Protein AF-A0A7K3TBU6-F1 (afdb_monomer)

Secondary structure (DSSP, 8-state):
--------------TTHHHHHHHHHHHHHHHHHHHHHHHHHHHHH-PPPHHHHHHHHHHHHHHHHHHHHHHHHHIIIIIHHHHT--TTTBS-THHHHHHHHHHTSPPPP---S--SSGGGHHHHHHHHHHHHHHHHHHHHHHHHHHHHHHHHB-

Mean predicted aligned error: 12.43 Å

Radius of gyration: 32.11 Å; Cα contacts (8 Å, |Δi|>4): 106; chains: 1; bounding box: 44×38×99 Å

Organism: NCBI:txid1798158

Foldseek 3Di:
DDDDDDDDDDDDDPPDPVVVVVVVVVVVVVVVVVVVVVVCCCVVVPDDDLVVLVVLQVVLVVLLVVLVCLLVCCVVPLLVVLLPDDPVFFQDRVLNVQLVVLNPDDQDDDQHCPDPDSVCSVVSSVVSVVNSVVSNVSSVSNVVSSVSSVVGGD

Sequence (154 aa):
MATEDKKELAVAGDGAKKKRTTIIIAAVVAVVLIVAAVVIGVTMFGGPDVATLKAECATVSDDLRVAQNEYNGLVNGDAATASAYTKDDVNDAKTLDALNKELSVETPALASCNVDADSEYQSAIDGIKRNTTWYQEHTKTLQAAVDAVTASLK

Nearest PDB structures (foldseek):
  4zwt-assembly2_K  TM=3.295E-01  e=3.972E+00  Tequatrovirus T4
  6x43-assembly1_I  TM=3.950E-01  e=6.505E+00  Escherichia coli
  4zwt-assembly2_I  TM=3.227E-01  e=5.225E+00  Tequatrovirus T4
  4zwr-assembly1_C  TM=3.081E-01  e=6.505E+00  Tequatrovirus T4

Solvent-accessible surface area (backbone atoms only — not comparable to full-atom values): 8807 Å² total; per-residue (Å²): 134,88,83,85,89,89,83,82,90,84,77,90,62,77,80,61,66,49,52,52,53,52,51,50,51,53,51,50,54,52,51,53,52,51,52,51,52,49,52,52,45,49,68,75,70,50,73,82,51,68,67,57,48,53,53,51,35,53,51,43,51,52,51,28,51,50,28,48,49,53,32,49,49,39,51,74,38,62,41,45,58,54,68,70,59,52,62,87,49,28,75,50,54,65,31,56,55,50,33,52,53,55,73,64,57,82,77,75,79,88,55,56,73,89,61,95,48,81,86,44,45,65,62,24,41,53,42,25,48,52,47,27,51,50,33,52,52,50,37,53,55,40,49,53,27,34,50,46,35,62,74,25,50,112

Structure (mmCIF, N/CA/C/O backbone):
data_AF-A0A7K3TBU6-F1
#
_entry.id   AF-A0A7K3TBU6-F1
#
loop_
_atom_site.group_PDB
_atom_site.id
_atom_site.type_symbol
_atom_site.label_atom_id
_atom_site.label_alt_id
_atom_site.label_comp_id
_atom_site.label_asym_id
_atom_site.label_entity_id
_atom_site.label_seq_id
_atom_site.pdbx_PDB_ins_code
_atom_site.Cartn_x
_atom_site.Cartn_y
_atom_site.Cartn_z
_atom_site.occupancy
_atom_site.B_iso_or_equiv
_atom_site.auth_seq_id
_atom_site.auth_comp_id
_atom_site.auth_asym_id
_atom_site.auth_atom_id
_atom_site.pdbx_PDB_model_num
ATOM 1 N N . MET A 1 1 ? -26.626 18.488 -52.460 1.00 32.75 1 MET A N 1
ATOM 2 C CA . MET A 1 1 ? -26.642 18.175 -53.906 1.00 32.75 1 MET A CA 1
ATOM 3 C C . MET A 1 1 ? -25.235 18.382 -54.438 1.00 32.75 1 MET A C 1
ATOM 5 O O . MET A 1 1 ? -24.524 19.214 -53.894 1.00 32.75 1 MET A O 1
ATOM 9 N N . ALA A 1 2 ? -24.847 17.515 -55.366 1.00 43.16 2 ALA A N 1
ATOM 10 C CA . ALA A 1 2 ? -23.491 17.165 -55.773 1.00 43.16 2 ALA A CA 1
ATOM 11 C C . ALA A 1 2 ? -22.693 18.243 -56.540 1.00 43.16 2 ALA A C 1
ATOM 13 O O . ALA A 1 2 ? -23.211 19.322 -56.808 1.00 43.16 2 ALA A O 1
ATOM 14 N N . THR A 1 3 ? -21.486 17.794 -56.929 1.00 34.88 3 THR A N 1
ATOM 15 C CA . THR A 1 3 ? -20.538 18.193 -57.997 1.00 34.88 3 THR A CA 1
ATOM 16 C C . THR A 1 3 ? -19.358 19.059 -57.545 1.00 34.88 3 THR A C 1
ATOM 18 O O . THR A 1 3 ? -19.566 20.176 -57.087 1.00 34.88 3 THR A O 1
ATOM 21 N N . GLU A 1 4 ? -18.137 18.522 -57.416 1.00 48.81 4 GLU A N 1
ATOM 22 C CA . GLU A 1 4 ? -17.154 18.056 -58.434 1.00 48.81 4 GLU A CA 1
ATOM 23 C C . GLU A 1 4 ? -16.435 19.180 -59.212 1.00 48.81 4 GLU A C 1
ATOM 25 O O . GLU A 1 4 ? -17.052 20.087 -59.762 1.00 48.81 4 GLU A O 1
ATOM 30 N N . ASP A 1 5 ? -15.102 19.041 -59.223 1.00 51.44 5 ASP A N 1
ATOM 31 C CA . ASP A 1 5 ? -14.093 19.544 -60.164 1.00 51.44 5 ASP A CA 1
ATOM 32 C C . ASP A 1 5 ? -13.863 21.048 -60.377 1.00 51.44 5 ASP A C 1
ATOM 34 O O . ASP A 1 5 ? -14.546 21.703 -61.161 1.00 51.44 5 ASP A O 1
ATOM 38 N N . LYS A 1 6 ? -12.715 21.541 -59.868 1.00 39.66 6 LYS A N 1
ATOM 39 C CA . LYS A 1 6 ? -11.726 22.236 -60.722 1.00 39.66 6 LYS A CA 1
ATOM 40 C C . LYS A 1 6 ? -10.377 22.495 -60.037 1.00 39.66 6 LYS A C 1
ATOM 42 O O . LYS A 1 6 ? -10.261 23.365 -59.179 1.00 39.66 6 LYS A O 1
ATOM 47 N N . LYS A 1 7 ? -9.329 21.884 -60.596 1.00 36.03 7 LYS A N 1
ATOM 48 C CA . LYS A 1 7 ? -8.297 22.557 -61.416 1.00 36.03 7 LYS A CA 1
ATOM 49 C C . LYS A 1 7 ? -6.883 22.089 -61.068 1.00 36.03 7 LYS A C 1
ATOM 51 O O . LYS A 1 7 ? -6.278 22.504 -60.085 1.00 36.03 7 LYS A O 1
ATOM 56 N N . GLU A 1 8 ? -6.376 21.262 -61.974 1.00 37.09 8 GLU A N 1
ATOM 57 C CA . GLU A 1 8 ? -4.985 20.856 -62.120 1.00 37.09 8 GLU A CA 1
ATOM 58 C C . GLU A 1 8 ? -3.979 22.004 -61.973 1.00 37.09 8 GLU A C 1
ATOM 60 O O . GLU A 1 8 ? -4.152 23.117 -62.488 1.00 37.09 8 GLU A O 1
ATOM 65 N N . LEU A 1 9 ? -2.869 21.656 -61.322 1.00 36.09 9 LEU A N 1
ATOM 66 C CA . LEU A 1 9 ? -1.615 22.386 -61.332 1.00 36.09 9 LEU A CA 1
ATOM 67 C C . LEU A 1 9 ? -1.029 22.388 -62.750 1.00 36.09 9 LEU A C 1
ATOM 69 O O . LEU A 1 9 ? -0.471 21.394 -63.207 1.00 36.09 9 LEU A O 1
ATOM 73 N N . ALA A 1 10 ? -1.063 23.539 -63.416 1.00 38.00 10 ALA A N 1
ATOM 74 C CA . ALA A 1 10 ? -0.214 23.780 -64.572 1.00 38.00 10 ALA A CA 1
ATOM 75 C C . ALA A 1 10 ? 1.140 24.333 -64.107 1.00 38.00 10 ALA A C 1
ATOM 77 O O . ALA A 1 10 ? 1.229 25.481 -63.676 1.00 38.00 10 ALA A O 1
ATOM 78 N N . VAL A 1 11 ? 2.214 23.554 -64.260 1.00 34.53 11 VAL A N 1
ATOM 79 C CA . VAL A 1 11 ? 3.573 24.105 -64.368 1.00 34.53 11 VAL A CA 1
ATOM 80 C C . VAL A 1 11 ? 4.297 23.414 -65.520 1.00 34.53 11 VAL A C 1
ATOM 82 O O . VAL A 1 11 ? 4.901 22.355 -65.366 1.00 34.53 11 VAL A O 1
ATOM 85 N N . ALA A 1 12 ? 4.269 24.062 -66.687 1.00 36.41 12 ALA A N 1
ATOM 86 C CA . ALA A 1 12 ? 5.203 23.794 -67.770 1.00 36.41 12 ALA A CA 1
ATOM 87 C C . ALA A 1 12 ? 6.622 24.218 -67.344 1.00 36.41 12 ALA A C 1
ATOM 89 O O . ALA A 1 12 ? 6.833 25.248 -66.682 1.00 36.41 12 ALA A O 1
ATOM 90 N N . GLY A 1 13 ? 7.609 23.396 -67.690 1.00 35.84 13 GLY A N 1
ATOM 91 C CA . GLY A 1 13 ? 9.015 23.699 -67.485 1.00 35.84 13 GLY A CA 1
ATOM 92 C C . GLY A 1 13 ? 9.725 23.991 -68.789 1.00 35.84 13 GLY A C 1
ATOM 93 O O . GLY A 1 13 ? 9.526 23.281 -69.770 1.00 35.84 13 GLY A O 1
ATOM 94 N N . ASP A 1 14 ? 10.608 24.987 -68.743 1.00 41.94 14 ASP A N 1
ATOM 95 C CA . ASP A 1 14 ? 11.703 25.132 -69.690 1.00 41.94 14 ASP A CA 1
ATOM 96 C C . ASP A 1 14 ? 12.638 23.911 -69.528 1.00 41.94 14 ASP A C 1
ATOM 98 O O . ASP A 1 14 ? 13.489 23.814 -68.634 1.00 41.94 14 ASP A O 1
ATOM 102 N N . GLY A 1 15 ? 12.297 22.890 -70.316 1.00 48.50 15 GLY A N 1
ATOM 103 C CA . GLY A 1 15 ? 13.066 21.723 -70.743 1.00 48.50 15 GLY A CA 1
ATOM 104 C C . GLY A 1 15 ? 13.649 20.791 -69.685 1.00 48.50 15 GLY A C 1
ATOM 105 O O . GLY A 1 15 ? 13.152 19.685 -69.479 1.00 48.50 15 GLY A O 1
ATOM 106 N N . ALA A 1 16 ? 14.774 21.178 -69.082 1.00 47.81 16 ALA A N 1
ATOM 107 C CA . ALA A 1 16 ? 15.702 20.210 -68.483 1.00 47.81 16 ALA A CA 1
ATOM 108 C C . ALA A 1 16 ? 16.189 20.568 -67.069 1.00 47.81 16 ALA A C 1
ATOM 110 O O . ALA A 1 16 ? 16.315 19.677 -66.228 1.00 47.81 16 ALA A O 1
ATOM 111 N N . LYS A 1 17 ? 16.413 21.853 -66.750 1.00 44.44 17 LYS A N 1
ATOM 112 C CA . LYS A 1 17 ? 16.847 22.255 -65.395 1.00 44.44 17 LYS A CA 1
ATOM 113 C C . LYS A 1 17 ? 15.687 22.269 -64.399 1.00 44.44 17 LYS A C 1
ATOM 115 O O . LYS A 1 17 ? 15.828 21.748 -63.299 1.00 44.44 17 LYS A O 1
ATOM 120 N N . LYS A 1 18 ? 14.515 22.767 -64.815 1.00 48.00 18 LYS A N 1
ATOM 121 C CA . LYS A 1 18 ? 13.313 22.857 -63.967 1.00 48.00 18 LYS A CA 1
ATOM 122 C C . LYS A 1 18 ? 12.777 21.474 -63.573 1.00 48.00 18 LYS A C 1
ATOM 124 O O . LYS A 1 18 ? 12.442 21.270 -62.415 1.00 48.00 18 LYS A O 1
ATOM 129 N N . LYS A 1 19 ? 12.791 20.500 -64.499 1.00 50.41 19 LYS A N 1
ATOM 130 C CA . LYS A 1 19 ? 12.401 19.100 -64.225 1.00 50.41 19 LYS A CA 1
ATOM 131 C C . LYS A 1 19 ? 13.290 18.444 -63.170 1.00 50.41 19 LYS A C 1
ATOM 133 O O . LYS A 1 19 ? 12.763 17.793 -62.276 1.00 50.41 19 LYS A O 1
ATOM 138 N N . ARG A 1 20 ? 14.615 18.647 -63.227 1.00 56.00 20 ARG A N 1
ATOM 139 C CA . ARG A 1 20 ? 15.526 18.154 -62.180 1.00 56.00 20 ARG A CA 1
ATOM 140 C C . ARG A 1 20 ? 15.205 18.780 -60.827 1.00 56.00 20 ARG A C 1
ATOM 142 O O . ARG A 1 20 ? 15.093 18.047 -59.856 1.00 56.00 20 ARG A O 1
ATOM 149 N N . THR A 1 21 ? 14.990 20.093 -60.762 1.00 56.06 21 THR A N 1
ATOM 150 C CA . THR A 1 21 ? 14.655 20.772 -59.500 1.00 56.06 21 THR A CA 1
ATOM 151 C C . THR A 1 21 ? 13.318 20.299 -58.921 1.00 56.06 21 THR A C 1
ATOM 153 O O . THR A 1 21 ? 13.243 20.032 -57.728 1.00 56.06 21 THR A O 1
ATOM 156 N N . THR A 1 22 ? 12.278 20.114 -59.742 1.00 57.72 22 THR A N 1
ATOM 157 C CA . THR A 1 22 ? 10.973 19.610 -59.275 1.00 57.72 22 THR A CA 1
ATOM 158 C C . THR A 1 22 ? 11.041 18.151 -58.814 1.00 57.72 22 THR A C 1
ATOM 160 O O . THR A 1 22 ? 10.447 17.818 -57.793 1.00 57.72 22 THR A O 1
ATOM 163 N N . ILE A 1 23 ? 11.802 17.294 -59.505 1.00 65.44 23 ILE A N 1
ATOM 164 C CA . ILE A 1 23 ? 12.033 15.902 -59.078 1.00 65.44 23 ILE A CA 1
ATOM 165 C C . ILE A 1 23 ? 12.805 15.863 -57.754 1.00 65.44 23 ILE A C 1
ATOM 167 O O . ILE A 1 23 ? 12.458 15.082 -56.874 1.00 65.44 23 ILE A O 1
ATOM 171 N N . ILE A 1 24 ? 13.807 16.731 -57.581 1.00 67.19 24 ILE A N 1
ATOM 172 C CA . ILE A 1 24 ? 14.569 16.830 -56.330 1.00 67.19 24 ILE A CA 1
ATOM 173 C C . ILE A 1 24 ? 13.657 17.273 -55.180 1.00 67.19 24 ILE A C 1
ATOM 175 O O . ILE A 1 24 ? 13.683 16.655 -54.123 1.00 67.19 24 ILE A O 1
ATOM 179 N N . ILE A 1 25 ? 12.808 18.286 -55.383 1.00 68.75 25 ILE A N 1
ATOM 180 C CA . ILE A 1 25 ? 11.875 18.752 -54.344 1.00 68.75 25 ILE A CA 1
ATOM 181 C C . ILE A 1 25 ? 10.868 17.652 -53.981 1.00 68.75 25 ILE A C 1
ATOM 183 O O . ILE A 1 25 ? 10.662 17.388 -52.800 1.00 68.75 25 ILE A O 1
ATOM 187 N N . ALA A 1 26 ? 10.286 16.966 -54.968 1.00 70.25 26 ALA A N 1
ATOM 188 C CA . ALA A 1 26 ? 9.357 15.864 -54.718 1.00 70.25 26 ALA A CA 1
ATOM 189 C C . ALA A 1 26 ? 10.027 14.698 -53.970 1.00 70.25 26 ALA A C 1
ATOM 191 O O . ALA A 1 26 ? 9.437 14.140 -53.047 1.00 70.25 26 ALA A O 1
ATOM 192 N N . ALA A 1 27 ? 11.277 14.372 -54.314 1.00 74.19 27 ALA A N 1
ATOM 193 C CA . ALA A 1 27 ? 12.055 13.354 -53.616 1.00 74.19 27 ALA A CA 1
ATOM 194 C C . ALA A 1 27 ? 12.342 13.753 -52.159 1.00 74.19 27 ALA A C 1
ATOM 196 O O . ALA A 1 27 ? 12.183 12.931 -51.262 1.00 74.19 27 ALA A O 1
ATOM 197 N N . VAL A 1 28 ? 12.698 15.015 -51.902 1.00 76.50 28 VAL A N 1
ATOM 198 C CA . VAL A 1 28 ? 12.934 15.517 -50.538 1.00 76.50 28 VAL A CA 1
ATOM 199 C C . VAL A 1 28 ? 11.654 15.463 -49.703 1.00 76.50 28 VAL A C 1
ATOM 201 O O . VAL A 1 28 ? 11.688 14.981 -48.574 1.00 76.50 28 VAL A O 1
ATOM 204 N N . VAL A 1 29 ? 10.512 15.882 -50.256 1.00 76.44 29 VAL A N 1
ATOM 205 C CA . VAL A 1 29 ? 9.219 15.815 -49.553 1.00 76.44 29 VAL A CA 1
ATOM 206 C C . VAL A 1 29 ? 8.829 14.365 -49.247 1.00 76.44 29 VAL A C 1
ATOM 208 O O . VAL A 1 29 ? 8.405 14.075 -48.130 1.00 76.44 29 VAL A O 1
ATOM 211 N N . ALA A 1 30 ? 9.031 13.437 -50.187 1.00 78.00 30 ALA A N 1
ATOM 212 C CA . ALA A 1 30 ? 8.774 12.017 -49.954 1.00 78.00 30 ALA A CA 1
ATOM 213 C C . ALA A 1 30 ? 9.650 11.445 -48.826 1.00 78.00 30 ALA A C 1
ATOM 215 O O . ALA A 1 30 ? 9.149 10.722 -47.967 1.00 78.00 30 ALA A O 1
ATOM 216 N N . VAL A 1 31 ? 10.934 11.815 -48.773 1.00 81.25 31 VAL A N 1
ATOM 217 C CA . VAL A 1 31 ? 11.842 11.400 -47.692 1.00 81.25 31 VAL A CA 1
ATOM 218 C C . VAL A 1 31 ? 11.380 11.946 -46.340 1.00 81.25 31 VAL A C 1
ATOM 220 O O . VAL A 1 31 ? 11.355 11.198 -45.368 1.00 81.25 31 VAL A O 1
ATOM 223 N N . VAL A 1 32 ? 10.954 13.210 -46.269 1.00 81.31 32 VAL A N 1
ATOM 224 C CA . VAL A 1 32 ? 10.447 13.808 -45.020 1.00 81.31 32 VAL A CA 1
ATOM 225 C C . VAL A 1 32 ? 9.201 13.077 -44.513 1.00 81.31 32 VAL A C 1
ATOM 227 O O . VAL A 1 32 ? 9.108 12.796 -43.320 1.00 81.31 32 VAL A O 1
ATOM 230 N N . LEU A 1 33 ? 8.271 12.712 -45.400 1.00 78.56 33 LEU A N 1
ATOM 231 C CA . LEU A 1 33 ? 7.072 11.958 -45.018 1.00 78.56 33 LEU A CA 1
ATOM 232 C C . LEU A 1 33 ? 7.404 10.543 -44.528 1.00 78.56 33 LEU A C 1
ATOM 234 O O . LEU A 1 33 ? 6.810 10.084 -43.555 1.00 78.56 33 LEU A O 1
ATOM 238 N N . ILE A 1 34 ? 8.378 9.872 -45.151 1.00 82.00 34 ILE A N 1
ATOM 239 C CA . ILE A 1 34 ? 8.850 8.557 -44.697 1.00 82.00 34 ILE A CA 1
ATOM 240 C C . ILE A 1 34 ? 9.502 8.673 -43.317 1.00 82.00 34 ILE A C 1
ATOM 242 O O . ILE A 1 34 ? 9.179 7.891 -42.429 1.00 82.00 34 ILE A O 1
ATOM 246 N N . VAL A 1 35 ? 10.367 9.668 -43.100 1.00 79.56 35 VAL A N 1
ATOM 247 C CA . VAL A 1 35 ? 11.000 9.896 -41.792 1.00 79.56 35 VAL A CA 1
ATOM 248 C C . VAL A 1 35 ? 9.946 10.194 -40.726 1.00 79.56 35 VAL A C 1
ATOM 250 O O . VAL A 1 35 ? 10.005 9.614 -39.647 1.00 79.56 35 VAL A O 1
ATOM 253 N N . ALA A 1 36 ? 8.942 11.021 -41.028 1.00 69.06 36 ALA A N 1
ATOM 254 C CA . ALA A 1 36 ? 7.850 11.301 -40.099 1.00 69.06 36 ALA A CA 1
ATOM 255 C C . ALA A 1 36 ? 7.043 10.036 -39.756 1.00 69.06 36 ALA A C 1
ATOM 257 O O . ALA A 1 36 ? 6.780 9.783 -38.584 1.00 69.06 36 ALA A O 1
ATOM 258 N N . ALA A 1 37 ? 6.706 9.206 -40.747 1.00 69.38 37 ALA A N 1
ATOM 259 C CA . ALA A 1 37 ? 5.992 7.950 -40.522 1.00 69.38 37 ALA A CA 1
ATOM 260 C C . ALA A 1 37 ? 6.819 6.939 -39.705 1.00 69.38 37 ALA A C 1
ATOM 262 O O . ALA A 1 37 ? 6.274 6.272 -38.829 1.00 69.38 37 ALA A O 1
ATOM 263 N N . VAL A 1 38 ? 8.132 6.857 -39.945 1.00 72.25 38 VAL A N 1
ATOM 264 C CA . VAL A 1 38 ? 9.047 6.000 -39.175 1.00 72.25 38 VAL A CA 1
ATOM 265 C C . VAL A 1 38 ? 9.175 6.493 -37.737 1.00 72.25 38 VAL A C 1
ATOM 267 O O . VAL A 1 38 ? 9.077 5.687 -36.822 1.00 72.25 38 VAL A O 1
ATOM 270 N N . VAL A 1 39 ? 9.336 7.800 -37.513 1.00 67.69 39 VAL A N 1
ATOM 271 C CA . VAL A 1 39 ? 9.414 8.370 -36.159 1.00 67.69 39 VAL A CA 1
ATOM 272 C C . VAL A 1 39 ? 8.114 8.121 -35.400 1.00 67.69 39 VAL A C 1
ATOM 274 O O . VAL A 1 39 ? 8.163 7.596 -34.293 1.00 67.69 39 VAL A O 1
ATOM 277 N N . ILE A 1 40 ? 6.956 8.398 -36.008 1.00 67.81 40 ILE A N 1
ATOM 278 C CA . ILE A 1 40 ? 5.652 8.136 -35.384 1.00 67.81 40 ILE A CA 1
ATOM 279 C C . ILE A 1 40 ? 5.506 6.641 -35.074 1.00 67.81 40 ILE A C 1
ATOM 281 O O . ILE A 1 40 ? 5.128 6.286 -33.960 1.00 67.81 40 ILE A O 1
ATOM 285 N N . GLY A 1 41 ? 5.879 5.764 -36.010 1.00 62.22 41 GLY A N 1
ATOM 286 C CA . GLY A 1 41 ? 5.838 4.317 -35.816 1.00 62.22 41 GLY A CA 1
ATOM 287 C C . GLY A 1 41 ? 6.738 3.837 -34.674 1.00 62.22 41 GLY A C 1
ATOM 288 O O . GLY A 1 41 ? 6.288 3.084 -33.819 1.00 62.22 41 GLY A O 1
ATOM 289 N N . VAL A 1 42 ? 7.981 4.313 -34.594 1.00 62.50 42 VAL A N 1
ATOM 290 C CA . VAL A 1 42 ? 8.904 3.955 -33.504 1.00 62.50 42 VAL A CA 1
ATOM 291 C C . VAL A 1 42 ? 8.404 4.491 -32.161 1.00 62.50 42 VAL A C 1
ATOM 293 O O . VAL A 1 42 ? 8.486 3.781 -31.168 1.00 62.50 42 VAL A O 1
ATOM 296 N N . THR A 1 43 ? 7.825 5.694 -32.119 1.00 62.88 43 THR A N 1
ATOM 297 C CA . THR A 1 43 ? 7.280 6.262 -30.871 1.00 62.88 43 THR A CA 1
ATOM 298 C C . THR A 1 43 ? 5.968 5.626 -30.417 1.00 62.88 43 THR A C 1
ATOM 300 O O . THR A 1 43 ? 5.681 5.618 -29.227 1.00 62.88 43 THR A O 1
ATOM 303 N N . MET A 1 44 ? 5.156 5.114 -31.345 1.00 61.09 44 MET A N 1
ATOM 304 C CA . MET A 1 44 ? 3.849 4.532 -31.031 1.00 61.09 44 MET A CA 1
ATOM 305 C C . MET A 1 44 ? 3.926 3.017 -30.793 1.00 61.09 44 MET A C 1
ATOM 307 O O . MET A 1 44 ? 3.128 2.489 -30.025 1.00 61.09 44 MET A O 1
ATOM 311 N N . PHE A 1 45 ? 4.871 2.319 -31.433 1.00 59.34 45 PHE A N 1
ATOM 312 C CA . PHE A 1 45 ? 5.013 0.859 -31.347 1.00 59.34 45 PHE A CA 1
ATOM 313 C C . PHE A 1 45 ? 6.295 0.392 -30.638 1.00 59.34 45 PHE A C 1
ATOM 315 O O . PHE A 1 45 ? 6.416 -0.795 -30.338 1.00 59.34 45 PHE A O 1
ATOM 322 N N . GLY A 1 46 ? 7.255 1.282 -30.368 1.00 66.19 46 GLY A N 1
ATOM 323 C CA . GLY A 1 46 ? 8.425 0.983 -29.546 1.00 66.19 46 GLY A CA 1
ATOM 324 C C . GLY A 1 46 ? 8.076 1.114 -28.067 1.00 66.19 46 GLY A C 1
ATOM 325 O O . GLY A 1 46 ? 7.732 2.200 -27.609 1.00 66.19 46 GLY A O 1
ATOM 326 N N . GLY A 1 47 ? 8.138 0.008 -27.322 1.00 68.69 47 GLY A N 1
ATOM 327 C CA . GLY A 1 47 ? 8.007 0.038 -25.865 1.00 68.69 47 GLY A CA 1
ATOM 328 C C . GLY A 1 47 ? 9.138 0.836 -25.196 1.00 68.69 47 GLY A C 1
ATOM 329 O O . GLY A 1 47 ? 10.137 1.152 -25.852 1.00 68.69 47 GLY A O 1
ATOM 330 N N . PRO A 1 48 ? 9.002 1.164 -23.899 1.00 76.06 48 PRO A N 1
ATOM 331 C CA . PRO A 1 48 ? 10.070 1.816 -23.148 1.00 76.06 48 PRO A CA 1
ATOM 332 C C . PRO A 1 48 ? 11.347 0.970 -23.192 1.00 76.06 48 PRO A C 1
ATOM 334 O O . PRO A 1 48 ? 11.300 -0.261 -23.140 1.00 76.06 48 PRO A O 1
ATOM 337 N N . ASP A 1 49 ? 12.499 1.628 -23.292 1.00 85.69 49 ASP A N 1
ATOM 338 C CA . ASP A 1 49 ? 13.775 0.933 -23.204 1.00 85.69 49 ASP A CA 1
ATOM 339 C C . ASP A 1 49 ? 14.026 0.427 -21.771 1.00 85.69 49 ASP A C 1
ATOM 341 O O . ASP A 1 49 ? 13.439 0.890 -20.790 1.00 85.69 49 ASP A O 1
ATOM 345 N N . VAL A 1 50 ? 14.942 -0.528 -21.641 1.00 87.19 50 VAL A N 1
ATOM 346 C CA . VAL A 1 50 ? 15.224 -1.214 -20.374 1.00 87.19 50 VAL A CA 1
ATOM 347 C C . VAL A 1 50 ? 15.753 -0.265 -19.296 1.00 87.19 50 VAL A C 1
ATOM 349 O O . VAL A 1 50 ? 15.505 -0.491 -18.113 1.00 87.19 50 VAL A O 1
ATOM 352 N N . ALA A 1 51 ? 16.468 0.804 -19.658 1.00 90.81 51 ALA A N 1
ATOM 353 C CA . ALA A 1 51 ? 16.930 1.779 -18.674 1.00 90.81 51 ALA A CA 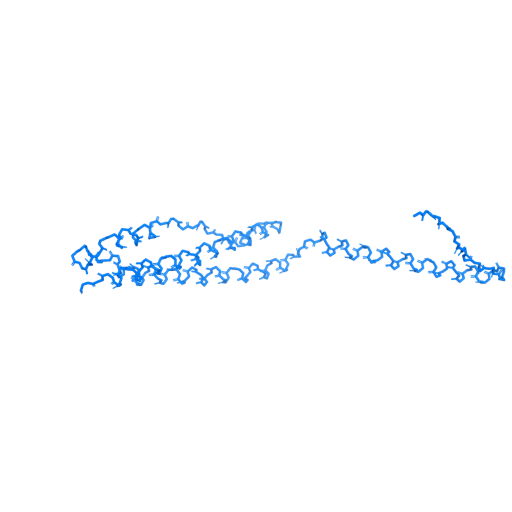1
ATOM 354 C C . ALA A 1 51 ? 15.757 2.601 -18.129 1.00 90.81 51 ALA A C 1
ATOM 356 O O . ALA A 1 51 ? 15.684 2.816 -16.918 1.00 90.81 51 ALA A O 1
ATOM 357 N N . THR A 1 52 ? 14.807 2.975 -18.990 1.00 91.06 52 THR A N 1
ATOM 358 C CA . THR A 1 52 ? 13.548 3.603 -18.568 1.00 91.06 52 THR A CA 1
ATOM 359 C C . THR A 1 52 ? 12.754 2.683 -17.637 1.00 91.06 52 THR A C 1
ATOM 361 O O . THR A 1 52 ? 12.344 3.112 -16.560 1.00 91.06 52 THR A O 1
ATOM 364 N N . LEU A 1 53 ? 12.613 1.400 -17.985 1.00 93.25 53 LEU A N 1
ATOM 365 C CA . LEU A 1 53 ? 11.919 0.416 -17.146 1.00 93.25 53 LEU A CA 1
ATOM 366 C C . LEU A 1 53 ? 12.611 0.201 -15.793 1.00 93.25 53 LEU A C 1
ATOM 368 O O . LEU A 1 53 ? 11.944 0.095 -14.768 1.00 93.25 53 LEU A O 1
ATOM 372 N N . LYS A 1 54 ? 13.947 0.186 -15.751 1.00 92.94 54 LYS A N 1
ATOM 373 C CA . LYS A 1 54 ? 14.712 0.107 -14.495 1.00 92.94 54 LYS A CA 1
ATOM 374 C C . LYS A 1 54 ? 14.511 1.341 -13.617 1.00 92.94 54 LYS A C 1
ATOM 376 O O . LYS A 1 54 ? 14.388 1.202 -12.402 1.00 92.94 54 LYS A O 1
ATOM 381 N N . ALA A 1 55 ? 14.468 2.529 -14.216 1.00 95.06 55 ALA A N 1
ATOM 382 C CA . ALA A 1 55 ? 14.202 3.763 -13.486 1.00 95.06 55 ALA A CA 1
ATOM 383 C C . ALA A 1 55 ? 12.774 3.780 -12.919 1.00 95.06 55 ALA A C 1
ATOM 385 O O . ALA A 1 55 ? 12.594 4.028 -11.730 1.00 95.06 55 ALA A O 1
ATOM 386 N N . GLU A 1 56 ? 11.773 3.439 -13.737 1.00 95.75 56 GLU A N 1
ATOM 387 C CA . GLU A 1 56 ? 10.378 3.344 -13.294 1.00 95.75 56 GLU A CA 1
ATOM 388 C C . GLU A 1 56 ? 10.212 2.290 -12.202 1.00 95.75 56 GLU A C 1
ATOM 390 O O . GLU A 1 56 ? 9.583 2.553 -11.181 1.00 95.75 56 GLU A O 1
ATOM 395 N N . CYS A 1 57 ? 10.834 1.127 -12.380 1.00 95.81 57 CYS A N 1
ATOM 396 C CA . CYS A 1 57 ? 10.899 0.090 -11.370 1.00 95.81 57 CYS A CA 1
ATOM 397 C C . CYS A 1 57 ? 11.385 0.623 -10.010 1.00 95.81 57 CYS A C 1
ATOM 399 O O . CYS A 1 57 ? 10.774 0.321 -8.983 1.00 95.81 57 CYS A O 1
ATOM 401 N N . ALA A 1 58 ? 12.485 1.383 -9.988 1.00 96.06 58 ALA A N 1
ATOM 402 C CA . ALA A 1 58 ? 13.020 1.936 -8.749 1.00 96.06 58 ALA A CA 1
ATOM 403 C C . ALA A 1 58 ? 11.995 2.864 -8.081 1.00 96.06 58 ALA A C 1
ATOM 405 O O . ALA A 1 58 ? 11.720 2.711 -6.894 1.00 96.06 58 ALA A O 1
ATOM 406 N N . THR A 1 59 ? 11.358 3.742 -8.863 1.00 97.56 59 THR A N 1
ATOM 407 C CA . THR A 1 59 ? 10.285 4.623 -8.382 1.00 97.56 59 THR A CA 1
ATOM 408 C C . THR A 1 59 ? 9.117 3.837 -7.789 1.00 97.56 59 THR A C 1
ATOM 410 O O . THR A 1 59 ? 8.758 4.065 -6.637 1.00 97.56 59 THR A O 1
ATOM 413 N N . VAL A 1 60 ? 8.554 2.867 -8.518 1.00 97.44 60 VAL A N 1
ATOM 414 C CA . VAL A 1 60 ? 7.393 2.113 -8.014 1.00 97.44 60 VAL A CA 1
ATOM 415 C C . VAL A 1 60 ? 7.747 1.225 -6.822 1.00 97.44 60 VAL A C 1
ATOM 417 O O . VAL A 1 60 ? 6.900 0.988 -5.965 1.00 97.44 60 VAL A O 1
ATOM 420 N N . SER A 1 61 ? 8.992 0.746 -6.739 1.00 97.25 61 SER A N 1
ATOM 421 C CA . SER A 1 61 ? 9.479 -0.025 -5.590 1.00 97.25 61 SER A CA 1
ATOM 422 C C . SER A 1 61 ? 9.579 0.845 -4.339 1.00 97.25 61 SER A C 1
ATOM 424 O O . SER A 1 61 ? 9.222 0.395 -3.250 1.00 97.25 61 SER A O 1
ATOM 426 N N . ASP A 1 62 ? 10.032 2.092 -4.483 1.00 97.88 62 ASP A N 1
ATOM 427 C CA . ASP A 1 62 ? 10.046 3.055 -3.383 1.00 97.88 62 ASP A CA 1
ATOM 428 C C . ASP A 1 62 ? 8.630 3.426 -2.932 1.00 97.88 62 ASP A C 1
ATOM 430 O O . ASP A 1 62 ? 8.367 3.434 -1.727 1.00 97.88 62 ASP A O 1
ATOM 434 N N . ASP A 1 63 ? 7.703 3.639 -3.869 1.00 97.50 63 ASP A N 1
ATOM 435 C CA . ASP A 1 63 ? 6.291 3.885 -3.553 1.00 97.50 63 ASP A CA 1
ATOM 436 C C . ASP A 1 63 ? 5.666 2.699 -2.803 1.00 97.50 63 ASP A C 1
ATOM 438 O O . ASP A 1 63 ? 4.979 2.885 -1.795 1.00 97.50 63 ASP A O 1
ATOM 442 N N . LEU A 1 64 ? 5.944 1.465 -3.249 1.00 97.88 64 LEU A N 1
ATOM 443 C CA . LEU A 1 64 ? 5.494 0.254 -2.562 1.00 97.88 64 LEU A CA 1
ATOM 444 C C . LEU A 1 64 ? 6.060 0.178 -1.144 1.00 97.88 64 LEU A C 1
ATOM 446 O O . LEU A 1 64 ? 5.319 -0.109 -0.207 1.00 97.88 64 LEU A O 1
ATOM 450 N N . ARG A 1 65 ? 7.356 0.454 -0.967 1.00 97.62 65 ARG A N 1
ATOM 451 C CA . ARG A 1 65 ? 8.001 0.443 0.352 1.00 97.62 65 ARG A CA 1
ATOM 452 C C . ARG A 1 65 ? 7.370 1.471 1.291 1.00 97.62 65 ARG A C 1
ATOM 454 O O . ARG A 1 65 ? 7.177 1.173 2.467 1.00 97.62 65 ARG A O 1
ATOM 461 N N . VAL A 1 66 ? 7.056 2.672 0.803 1.00 98.06 66 VAL A N 1
ATOM 462 C CA . VAL A 1 66 ? 6.357 3.693 1.598 1.00 98.06 66 VAL A CA 1
ATOM 463 C C . VAL A 1 66 ? 4.967 3.199 2.000 1.00 98.06 66 VAL A C 1
ATOM 465 O O . VAL A 1 66 ? 4.666 3.186 3.191 1.00 98.06 66 VAL A O 1
ATOM 468 N N . ALA A 1 67 ? 4.170 2.699 1.053 1.00 98.00 67 ALA A N 1
ATOM 469 C CA . ALA A 1 67 ? 2.825 2.191 1.334 1.00 98.00 67 ALA A CA 1
ATOM 470 C C . ALA A 1 67 ? 2.833 1.000 2.315 1.00 98.00 67 ALA A C 1
ATOM 472 O O . ALA A 1 67 ? 2.005 0.929 3.223 1.00 98.00 67 ALA A O 1
ATOM 473 N N . GLN A 1 68 ? 3.800 0.087 2.179 1.00 97.88 68 GLN A N 1
ATOM 474 C CA . GLN A 1 68 ? 4.014 -1.015 3.119 1.00 97.88 68 GLN A CA 1
ATOM 475 C C . GLN A 1 68 ? 4.364 -0.513 4.519 1.00 97.88 68 GLN A C 1
ATOM 477 O O . GLN A 1 68 ? 3.839 -1.028 5.503 1.00 97.88 68 GLN A O 1
ATOM 482 N N . ASN A 1 69 ? 5.249 0.479 4.624 1.00 98.31 69 ASN A N 1
ATOM 483 C CA . ASN A 1 69 ? 5.645 1.046 5.910 1.00 98.31 69 ASN A CA 1
ATOM 484 C C . ASN A 1 69 ? 4.481 1.756 6.607 1.00 98.31 69 ASN A C 1
ATOM 486 O O . ASN A 1 69 ? 4.341 1.615 7.817 1.00 98.31 69 ASN A O 1
ATOM 490 N N . GLU A 1 70 ? 3.642 2.478 5.864 1.00 98.38 70 GLU A N 1
ATOM 491 C CA . GLU A 1 70 ? 2.429 3.104 6.402 1.00 98.38 70 GLU A CA 1
ATOM 492 C C . GLU A 1 70 ? 1.446 2.053 6.929 1.00 98.38 70 GLU A C 1
ATOM 494 O O . GLU A 1 70 ? 1.035 2.123 8.087 1.00 98.38 70 GLU A O 1
ATOM 499 N N . TYR A 1 71 ? 1.142 1.032 6.121 1.00 98.44 71 TYR A N 1
ATOM 500 C CA . TYR A 1 71 ? 0.269 -0.070 6.528 1.00 98.44 71 TYR A CA 1
ATOM 501 C C . TYR A 1 71 ? 0.806 -0.792 7.769 1.00 98.44 71 TYR A C 1
ATOM 503 O O . TYR A 1 71 ? 0.099 -0.961 8.758 1.00 98.44 71 TYR A O 1
ATOM 511 N N . ASN A 1 72 ? 2.085 -1.177 7.753 1.00 97.56 72 ASN A N 1
ATOM 512 C CA . ASN A 1 72 ? 2.721 -1.874 8.870 1.00 97.56 72 ASN A CA 1
ATOM 513 C C . ASN A 1 72 ? 2.820 -0.994 10.120 1.00 97.56 72 ASN A C 1
ATOM 515 O O . ASN A 1 72 ? 2.730 -1.512 11.232 1.00 97.56 72 ASN A O 1
ATOM 519 N N . GLY A 1 73 ? 3.016 0.314 9.957 1.00 98.50 73 GLY A N 1
ATOM 520 C CA . GLY A 1 73 ? 2.989 1.271 11.058 1.00 98.50 73 GLY A CA 1
ATOM 521 C C . GLY A 1 73 ? 1.626 1.290 11.741 1.00 98.50 73 GLY A C 1
ATOM 522 O O . GLY A 1 73 ? 1.557 1.217 12.964 1.00 98.50 73 GLY A O 1
ATOM 523 N N . LEU A 1 74 ? 0.548 1.293 10.954 1.00 98.19 74 LEU A N 1
ATOM 524 C CA . LEU A 1 74 ? -0.815 1.241 11.470 1.00 98.19 74 LEU A CA 1
ATOM 525 C C . LEU A 1 74 ? -1.139 -0.109 12.128 1.00 98.19 74 LEU A C 1
ATOM 527 O O . LEU A 1 74 ? -1.615 -0.135 13.263 1.00 98.19 74 LEU A O 1
ATOM 531 N N . VAL A 1 75 ? -0.830 -1.224 11.453 1.00 98.19 75 VAL A N 1
ATOM 532 C CA . VAL A 1 75 ? -1.048 -2.591 11.964 1.00 98.19 75 VAL A CA 1
ATOM 533 C C . VAL A 1 75 ? -0.352 -2.803 13.305 1.00 98.19 75 VAL A C 1
ATOM 535 O O . VAL A 1 75 ? -0.970 -3.307 14.237 1.00 98.19 75 VAL A O 1
ATOM 538 N N . ASN A 1 76 ? 0.915 -2.398 13.424 1.00 97.69 76 ASN A N 1
ATOM 539 C CA . ASN A 1 76 ? 1.699 -2.585 14.649 1.00 97.69 76 ASN A CA 1
ATOM 540 C C . ASN A 1 76 ? 1.487 -1.475 15.694 1.00 97.69 76 ASN A C 1
ATOM 542 O O . ASN A 1 76 ? 2.027 -1.573 16.795 1.00 97.69 76 ASN A O 1
ATOM 546 N N . GLY A 1 77 ? 0.751 -0.418 15.349 1.00 98.25 77 GLY A N 1
ATOM 547 C CA . GLY A 1 77 ? 0.502 0.745 16.196 1.00 98.25 77 GLY A CA 1
ATOM 548 C C . GLY A 1 77 ? -0.947 0.800 16.666 1.00 98.25 77 GLY A C 1
ATOM 549 O O . GLY A 1 77 ? -1.370 0.028 17.533 1.00 98.25 77 GLY A O 1
ATOM 550 N N . ASP A 1 78 ? -1.710 1.733 16.101 1.00 98.25 78 ASP A N 1
ATOM 551 C CA . ASP A 1 78 ? -3.070 2.024 16.557 1.00 98.25 78 ASP A CA 1
ATOM 552 C C . ASP A 1 78 ? -4.012 0.833 16.359 1.00 98.25 78 ASP A C 1
ATOM 554 O O . ASP A 1 78 ? -4.842 0.566 17.225 1.00 98.25 78 ASP A O 1
ATOM 558 N N . ALA A 1 79 ? -3.848 0.053 15.285 1.00 98.00 79 ALA A N 1
ATOM 559 C CA . ALA A 1 79 ? -4.671 -1.134 15.070 1.00 98.00 79 ALA A CA 1
ATOM 560 C C . ALA A 1 79 ? -4.365 -2.246 16.080 1.00 98.00 79 ALA A C 1
ATOM 562 O O . ALA A 1 79 ? -5.296 -2.860 16.599 1.00 98.00 79 ALA A O 1
ATOM 563 N N . ALA A 1 80 ? -3.091 -2.467 16.426 1.00 98.19 80 ALA A N 1
ATOM 564 C CA . ALA A 1 80 ? -2.719 -3.394 17.495 1.00 98.19 80 ALA A CA 1
ATOM 565 C C . ALA A 1 80 ? -3.328 -2.959 18.836 1.00 98.19 80 ALA A C 1
ATOM 567 O O . ALA A 1 80 ? -3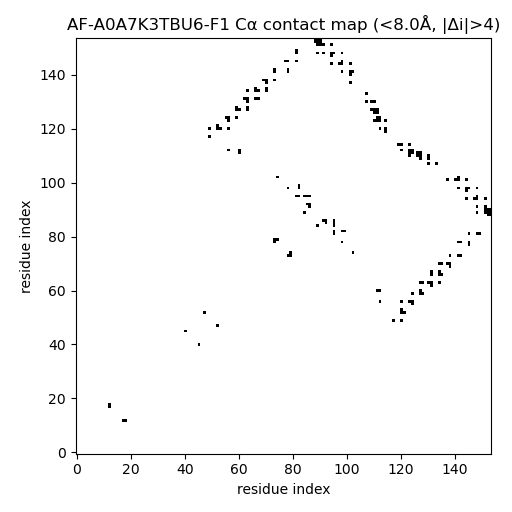.932 -3.775 19.533 1.00 98.19 80 ALA A O 1
ATOM 568 N N . THR A 1 81 ? -3.240 -1.667 19.158 1.00 98.19 81 THR A N 1
ATOM 569 C CA . THR A 1 81 ? -3.836 -1.099 20.376 1.00 98.19 81 THR A CA 1
ATOM 570 C C . THR A 1 81 ? -5.354 -1.282 20.387 1.00 98.19 81 THR A C 1
ATOM 572 O O . THR A 1 81 ? -5.903 -1.797 21.358 1.00 98.19 81 THR A O 1
ATOM 575 N N . ALA A 1 82 ? -6.032 -0.942 19.289 1.00 97.75 82 ALA A N 1
ATOM 576 C CA . ALA A 1 82 ? -7.478 -1.073 19.162 1.00 97.75 82 ALA A CA 1
ATOM 577 C C . ALA A 1 82 ? -7.950 -2.537 19.212 1.00 97.75 82 ALA A C 1
ATOM 579 O O . ALA A 1 82 ? -8.989 -2.833 19.799 1.00 97.75 82 ALA A O 1
ATOM 580 N N . SER A 1 83 ? -7.173 -3.470 18.653 1.00 96.62 83 SER A N 1
ATOM 581 C CA . SER A 1 83 ? -7.488 -4.906 18.668 1.00 96.62 83 SER A CA 1
ATOM 582 C C . SER A 1 83 ? -7.396 -5.545 20.058 1.00 96.62 83 SER A C 1
ATOM 584 O O . SER A 1 83 ? -7.962 -6.614 20.281 1.00 96.62 83 SER A O 1
ATOM 586 N N . ALA A 1 84 ? -6.707 -4.895 21.003 1.00 97.56 84 ALA A N 1
ATOM 587 C CA . ALA A 1 84 ? -6.600 -5.360 22.381 1.00 97.56 84 ALA A CA 1
ATOM 588 C C . ALA A 1 84 ? -7.842 -5.028 23.227 1.00 97.56 84 ALA A C 1
ATOM 590 O O . ALA A 1 84 ? -8.005 -5.597 24.309 1.00 97.56 84 ALA A O 1
ATOM 591 N N . TYR A 1 85 ? -8.712 -4.128 22.755 1.00 97.75 85 TYR A N 1
ATOM 592 C CA . TYR A 1 85 ? -9.962 -3.817 23.438 1.00 97.75 85 TYR A CA 1
ATOM 593 C C . TYR A 1 85 ? -10.944 -4.984 23.387 1.00 97.75 85 TYR A C 1
ATOM 595 O O . TYR A 1 85 ? -11.004 -5.779 22.448 1.00 97.75 85 TYR A O 1
ATOM 603 N N . THR A 1 86 ? -11.766 -5.054 24.422 1.00 96.94 86 THR A N 1
ATOM 604 C CA . THR A 1 86 ? -12.806 -6.058 24.585 1.00 96.94 86 THR A CA 1
ATOM 605 C C . THR A 1 86 ? -14.189 -5.429 24.444 1.00 96.94 86 THR A C 1
ATOM 607 O O . THR A 1 86 ? -14.360 -4.211 24.404 1.00 96.94 86 THR A O 1
ATOM 610 N N . LYS A 1 87 ? -15.227 -6.269 24.400 1.00 96.75 87 LYS A N 1
ATOM 611 C CA . LYS A 1 87 ? -16.625 -5.810 24.321 1.00 96.75 87 LYS A CA 1
ATOM 612 C C . LYS A 1 87 ? -17.041 -4.961 25.529 1.00 96.75 87 LYS A C 1
ATOM 614 O O . LYS A 1 87 ? -17.980 -4.173 25.427 1.00 96.75 87 LYS A O 1
ATOM 619 N N . ASP A 1 88 ? -16.340 -5.100 26.651 1.00 97.00 88 ASP A N 1
ATOM 620 C CA . ASP A 1 88 ? -16.592 -4.306 27.849 1.00 97.00 88 ASP A CA 1
ATOM 621 C C . ASP A 1 88 ? -15.989 -2.898 27.747 1.00 97.00 88 ASP A C 1
ATOM 623 O O . ASP A 1 88 ? -16.518 -1.984 28.375 1.00 97.00 88 ASP A O 1
ATOM 627 N N . ASP A 1 89 ? -15.005 -2.681 26.872 1.00 97.75 89 ASP A N 1
ATOM 628 C CA . ASP A 1 89 ? -14.344 -1.383 26.667 1.00 97.75 89 ASP A CA 1
ATOM 629 C C . ASP A 1 89 ? -15.074 -0.488 25.648 1.00 97.75 89 ASP A C 1
ATOM 631 O O . ASP A 1 89 ? -14.909 0.730 25.654 1.00 97.75 89 ASP A O 1
ATOM 635 N N . VAL A 1 90 ? -15.920 -1.074 24.790 1.00 97.88 90 VAL A N 1
ATOM 636 C CA . VAL A 1 90 ? -16.635 -0.365 23.712 1.00 97.88 90 VAL A CA 1
ATOM 637 C C . VAL A 1 90 ? -18.154 -0.383 23.885 1.00 97.88 90 VAL A C 1
ATOM 639 O O . VAL A 1 90 ? -18.736 -1.311 24.447 1.00 97.88 90 VAL A O 1
ATOM 642 N N . ASN A 1 91 ? -18.822 0.644 23.373 1.00 97.81 91 ASN A N 1
ATOM 643 C CA . ASN A 1 91 ? -20.275 0.769 23.310 1.00 97.81 91 ASN A CA 1
ATOM 644 C C . ASN A 1 91 ? -20.883 -0.107 22.203 1.00 97.81 91 ASN A C 1
ATOM 646 O O . ASN A 1 91 ? -21.986 -0.626 22.367 1.00 97.81 91 ASN A O 1
ATOM 650 N N . ASP A 1 92 ? -20.165 -0.299 21.092 1.00 97.12 92 ASP A N 1
ATOM 651 C CA . ASP A 1 92 ? -20.570 -1.143 19.966 1.00 97.12 92 ASP A CA 1
ATOM 652 C C . ASP A 1 92 ? -19.510 -2.206 19.659 1.00 97.12 92 ASP A C 1
ATOM 654 O O . ASP A 1 92 ? -18.520 -1.959 18.968 1.00 97.12 92 ASP A O 1
ATOM 658 N N . ALA A 1 93 ? -19.765 -3.430 20.124 1.00 96.62 93 ALA A N 1
ATOM 659 C CA . ALA A 1 93 ? -18.906 -4.586 19.884 1.00 96.62 93 ALA A CA 1
ATOM 660 C C . ALA A 1 93 ? -18.696 -4.911 18.392 1.00 96.62 93 ALA A C 1
ATOM 662 O O . ALA A 1 93 ? -17.700 -5.548 18.056 1.00 96.62 93 ALA A O 1
ATOM 663 N N . LYS A 1 94 ? -19.585 -4.469 17.487 1.00 97.56 94 LYS A N 1
ATOM 664 C CA . LYS A 1 94 ? -19.427 -4.712 16.043 1.00 97.56 94 LYS A CA 1
ATOM 665 C C . LYS A 1 94 ? -18.238 -3.959 15.451 1.00 97.56 94 LYS A C 1
ATOM 667 O O . LYS A 1 94 ? -17.724 -4.371 14.415 1.00 97.56 94 LYS A O 1
ATOM 672 N N . THR A 1 95 ? -17.795 -2.878 16.094 1.00 98.00 95 THR A N 1
ATOM 673 C CA . THR A 1 95 ? -16.597 -2.140 15.666 1.00 98.00 95 THR A CA 1
ATOM 674 C C . THR A 1 95 ? -15.336 -2.997 15.810 1.00 98.00 95 THR A C 1
ATOM 676 O O . THR A 1 95 ? -14.505 -3.004 14.905 1.00 98.00 95 THR A O 1
ATOM 679 N N . LEU A 1 96 ? -15.247 -3.817 16.867 1.00 98.06 96 LEU A N 1
ATOM 680 C CA . LEU A 1 96 ? -14.157 -4.781 17.062 1.00 98.06 96 LEU A CA 1
ATOM 681 C C . LEU A 1 96 ? -14.198 -5.904 16.016 1.00 98.06 96 LEU A C 1
ATOM 683 O O . LEU A 1 96 ? -13.160 -6.292 15.486 1.00 98.06 96 LEU A O 1
ATOM 687 N N . ASP A 1 97 ? -15.390 -6.407 15.676 1.00 97.12 97 ASP A N 1
ATOM 688 C CA . ASP A 1 97 ? -15.548 -7.421 14.623 1.00 97.12 97 ASP A CA 1
ATOM 689 C C . ASP A 1 97 ? -15.121 -6.873 13.248 1.00 97.12 97 ASP A C 1
ATOM 691 O O . ASP A 1 97 ? -14.459 -7.570 12.476 1.00 97.12 97 ASP A O 1
ATOM 695 N N . ALA A 1 98 ? -15.468 -5.616 12.946 1.00 97.69 98 ALA A N 1
ATOM 696 C CA . ALA A 1 98 ? -15.053 -4.941 11.719 1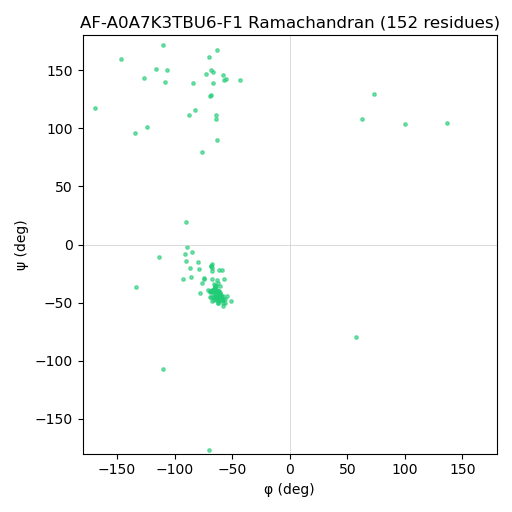.00 97.69 98 ALA A CA 1
ATOM 697 C C . ALA A 1 98 ? -13.531 -4.740 11.663 1.00 97.69 98 ALA A C 1
ATOM 699 O O . ALA A 1 98 ? -12.921 -5.073 10.650 1.00 97.69 98 ALA A O 1
ATOM 700 N N . LEU A 1 99 ? -12.909 -4.284 12.757 1.00 98.19 99 LEU A N 1
ATOM 701 C CA . LEU A 1 99 ? -11.452 -4.156 12.850 1.00 98.19 99 LEU A CA 1
ATOM 702 C C . LEU A 1 99 ? -10.749 -5.502 12.628 1.00 98.19 99 LEU A C 1
ATOM 704 O O . LEU A 1 99 ? -9.833 -5.597 11.814 1.00 98.19 99 LEU A O 1
ATOM 708 N N . ASN A 1 100 ? -11.210 -6.561 13.296 1.00 97.06 100 ASN A N 1
ATOM 709 C CA . ASN A 1 100 ? -10.630 -7.897 13.149 1.00 97.06 100 ASN A CA 1
ATOM 710 C C . ASN A 1 100 ? -10.760 -8.437 11.721 1.00 97.06 100 ASN A C 1
ATOM 712 O O . ASN A 1 100 ? -9.874 -9.151 11.247 1.00 97.06 100 ASN A O 1
ATOM 716 N N . LYS A 1 101 ? -11.843 -8.091 11.018 1.00 97.31 101 LYS A N 1
ATOM 717 C CA . LYS A 1 101 ? -12.023 -8.455 9.613 1.00 97.31 101 LYS A CA 1
ATOM 718 C C . LYS A 1 101 ? -10.980 -7.785 8.718 1.00 97.31 101 LYS A C 1
ATOM 720 O O . LYS A 1 101 ? -10.399 -8.480 7.890 1.00 97.31 101 LYS A O 1
ATOM 725 N N . GLU A 1 102 ? -10.725 -6.490 8.899 1.00 96.88 102 GLU A N 1
ATOM 726 C CA . GLU A 1 102 ? -9.691 -5.768 8.141 1.00 96.88 102 GLU A CA 1
ATOM 727 C C . GLU A 1 102 ? -8.284 -6.312 8.450 1.00 96.88 102 GLU A C 1
ATOM 729 O O . GLU A 1 102 ? -7.491 -6.530 7.539 1.00 96.88 102 GLU A O 1
ATOM 734 N N . LEU A 1 103 ? -7.994 -6.640 9.715 1.00 96.56 103 LEU A N 1
ATOM 735 C CA . LEU A 1 103 ? -6.714 -7.242 10.121 1.00 96.56 103 LEU A CA 1
ATOM 736 C C . LEU A 1 103 ? -6.499 -8.668 9.594 1.00 96.56 103 LEU A C 1
ATOM 738 O O . LEU A 1 103 ? -5.366 -9.142 9.540 1.00 96.56 103 LEU A O 1
ATOM 742 N N . SER A 1 104 ? -7.575 -9.361 9.217 1.00 96.06 104 SER A N 1
ATOM 743 C CA . SER A 1 104 ? -7.513 -10.725 8.684 1.00 96.06 104 SER A CA 1
ATOM 744 C C . SER A 1 104 ? -7.339 -10.769 7.165 1.00 96.06 104 SER A C 1
ATOM 746 O O . SER A 1 104 ? -7.282 -11.864 6.600 1.00 96.06 104 SER 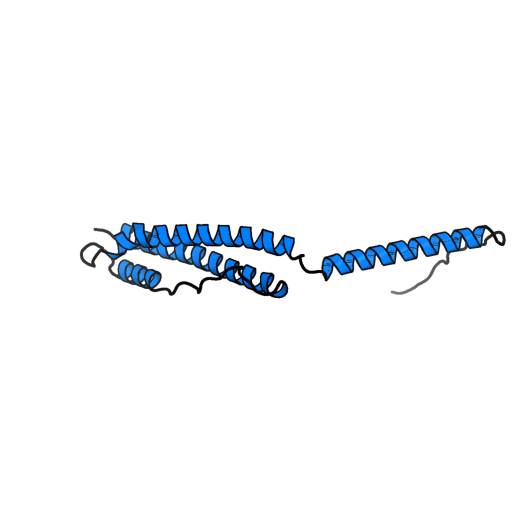A O 1
ATOM 748 N N . VAL A 1 105 ? -7.300 -9.619 6.481 1.00 95.38 105 VAL A N 1
ATOM 749 C CA . VAL A 1 105 ? -7.108 -9.602 5.029 1.00 95.38 105 VAL A CA 1
ATOM 750 C C . VAL A 1 105 ? -5.680 -10.037 4.696 1.00 95.38 105 VAL A C 1
ATOM 752 O O . VAL A 1 105 ? -4.703 -9.505 5.222 1.00 95.38 105 VAL A O 1
ATOM 755 N N . GLU A 1 106 ? -5.564 -11.020 3.805 1.00 95.44 106 GLU A N 1
ATOM 756 C CA . GLU A 1 106 ? -4.277 -11.536 3.349 1.00 95.44 106 GLU A CA 1
ATOM 757 C C . GLU A 1 106 ? -3.539 -10.487 2.508 1.00 95.44 106 GLU A C 1
ATOM 759 O O . GLU A 1 106 ? -4.090 -9.923 1.559 1.00 95.44 106 GLU A O 1
ATOM 764 N N . THR A 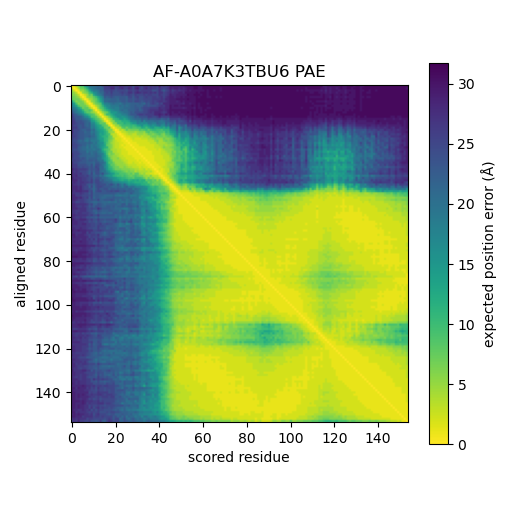1 107 ? -2.280 -10.232 2.860 1.00 95.06 107 THR A N 1
ATOM 765 C CA . THR A 1 107 ? -1.424 -9.306 2.121 1.00 95.06 107 THR A CA 1
ATOM 766 C C . THR A 1 107 ? -1.001 -9.911 0.780 1.00 95.06 107 THR A C 1
ATOM 768 O O . THR A 1 107 ? -0.802 -11.123 0.671 1.00 95.06 107 THR A O 1
ATOM 771 N N . PRO A 1 108 ? -0.837 -9.089 -0.271 1.00 94.81 108 PRO A N 1
ATOM 772 C CA . PRO A 1 108 ? -0.438 -9.592 -1.573 1.00 94.81 108 PRO A CA 1
ATOM 773 C C . PRO A 1 108 ? 0.987 -10.152 -1.524 1.00 94.81 108 PRO A C 1
ATOM 775 O O . PRO A 1 108 ? 1.856 -9.641 -0.813 1.00 94.81 108 PRO A O 1
ATOM 778 N N . ALA A 1 109 ? 1.247 -11.175 -2.342 1.00 92.31 109 ALA A N 1
ATOM 779 C CA . ALA A 1 109 ? 2.594 -11.701 -2.527 1.00 92.31 109 ALA A CA 1
ATOM 780 C C . ALA A 1 109 ? 3.559 -10.588 -2.968 1.00 92.31 109 ALA A C 1
ATOM 782 O O . ALA A 1 109 ? 3.198 -9.711 -3.760 1.00 92.31 109 ALA A O 1
ATOM 783 N N . LEU A 1 110 ? 4.796 -10.627 -2.467 1.00 87.75 110 LEU A N 1
ATOM 784 C CA . LEU A 1 110 ? 5.782 -9.586 -2.738 1.00 87.75 110 LEU A CA 1
ATOM 785 C C . LEU A 1 110 ? 6.137 -9.550 -4.231 1.00 87.75 110 LEU A C 1
ATOM 787 O O . LEU A 1 110 ? 6.796 -10.449 -4.749 1.00 87.75 110 LEU A O 1
ATOM 791 N N . ALA A 1 111 ? 5.727 -8.479 -4.905 1.00 88.19 111 ALA A N 1
ATOM 792 C CA . ALA A 1 111 ? 6.207 -8.143 -6.234 1.00 88.19 111 ALA A CA 1
ATOM 793 C C . ALA A 1 111 ? 7.533 -7.378 -6.120 1.00 88.19 111 ALA A C 1
ATOM 795 O O . ALA A 1 111 ? 7.697 -6.521 -5.253 1.00 88.19 111 ALA A O 1
ATOM 796 N N . SER A 1 112 ? 8.481 -7.684 -7.002 1.00 90.69 112 SER A N 1
ATOM 797 C CA . SER A 1 112 ? 9.758 -6.976 -7.105 1.00 90.69 112 SER A CA 1
ATOM 798 C C . SER A 1 112 ? 10.209 -6.945 -8.560 1.00 90.69 112 SER A C 1
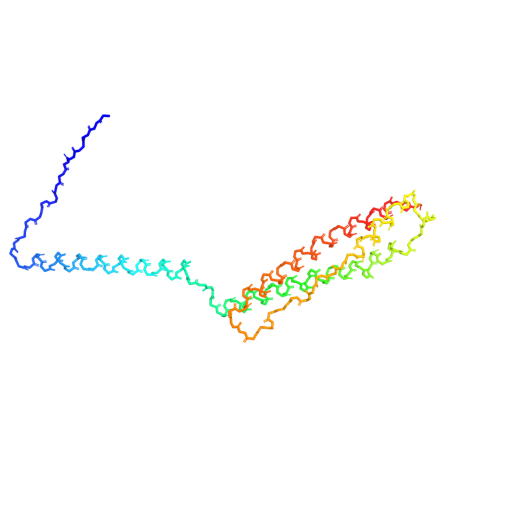ATOM 800 O O . SER A 1 112 ? 9.786 -7.785 -9.352 1.00 90.69 112 SER A O 1
ATOM 802 N N . CYS A 1 113 ? 11.097 -6.020 -8.912 1.00 9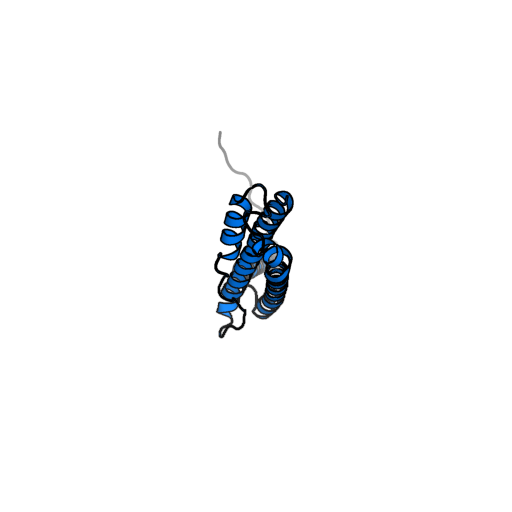1.88 113 CYS A N 1
ATOM 803 C CA . CYS A 1 113 ? 11.681 -5.985 -10.253 1.00 91.88 113 CYS A CA 1
ATOM 804 C C . CYS A 1 113 ? 12.964 -6.807 -10.394 1.00 91.88 113 CYS A C 1
ATOM 806 O O . CYS A 1 113 ? 13.759 -6.547 -11.301 1.00 91.88 113 CYS A O 1
ATOM 808 N N . ASN A 1 114 ? 13.219 -7.749 -9.486 1.00 91.12 114 ASN A N 1
ATOM 809 C CA . ASN A 1 114 ? 14.308 -8.696 -9.665 1.00 91.12 114 ASN A CA 1
ATOM 810 C C . ASN A 1 114 ? 13.876 -9.754 -10.693 1.00 91.12 114 ASN A C 1
ATOM 812 O O . ASN A 1 114 ? 13.414 -10.829 -10.317 1.00 91.12 114 ASN A O 1
ATOM 816 N N . VAL A 1 115 ? 13.957 -9.383 -11.971 1.00 91.44 115 VAL A N 1
ATOM 817 C CA . VAL A 1 115 ? 13.532 -10.183 -13.128 1.00 91.44 115 VAL A CA 1
ATOM 818 C C . VAL A 1 115 ? 14.732 -10.728 -13.898 1.00 91.44 115 VAL A C 1
ATOM 820 O O . VAL A 1 115 ? 15.789 -10.092 -13.928 1.00 91.44 115 VAL A O 1
ATOM 823 N N . ASP A 1 116 ? 14.562 -11.887 -14.536 1.00 88.19 116 ASP A N 1
ATOM 824 C CA . ASP A 1 116 ? 15.635 -12.572 -15.266 1.00 88.19 116 ASP A CA 1
ATOM 825 C C . ASP A 1 116 ? 15.764 -12.068 -16.712 1.00 88.19 116 ASP A C 1
ATOM 827 O O . ASP A 1 116 ? 16.851 -12.105 -17.295 1.00 88.19 116 ASP A O 1
ATOM 831 N N . ALA A 1 117 ? 14.663 -11.579 -17.294 1.00 89.19 117 ALA A N 1
ATOM 832 C CA . ALA A 1 117 ? 14.622 -11.079 -18.663 1.00 89.19 117 ALA A CA 1
ATOM 833 C C . ALA A 1 117 ? 14.053 -9.658 -18.764 1.00 89.19 117 ALA A C 1
ATOM 835 O O . ALA A 1 117 ? 13.064 -9.301 -18.127 1.00 89.19 117 ALA A O 1
ATOM 836 N N . ASP A 1 118 ? 14.623 -8.866 -19.676 1.00 87.12 118 ASP A N 1
ATOM 837 C CA . ASP A 1 118 ? 14.209 -7.480 -19.917 1.00 87.12 118 ASP A CA 1
ATOM 838 C C . ASP A 1 118 ? 12.717 -7.346 -20.291 1.00 87.12 118 ASP A C 1
ATOM 840 O O . ASP A 1 118 ? 12.066 -6.356 -19.957 1.00 87.12 118 ASP A O 1
ATOM 844 N N . SER A 1 119 ? 12.137 -8.362 -20.939 1.00 86.31 119 SER A N 1
ATOM 845 C CA . SER A 1 119 ? 10.711 -8.401 -21.292 1.00 86.31 119 SER A CA 1
ATOM 846 C C . SER A 1 119 ? 9.768 -8.501 -20.088 1.00 86.31 119 SER A C 1
ATOM 848 O O . SER A 1 119 ? 8.573 -8.251 -20.229 1.00 86.31 119 SER A O 1
ATOM 850 N N . GLU A 1 120 ? 10.270 -8.882 -18.913 1.00 90.38 120 GLU A N 1
ATOM 851 C CA . GLU A 1 120 ? 9.457 -9.118 -17.715 1.00 90.38 120 GLU A CA 1
ATOM 852 C C . GLU A 1 120 ? 9.285 -7.861 -16.851 1.00 90.38 120 GLU A C 1
ATOM 854 O O . GLU A 1 120 ? 8.385 -7.816 -16.009 1.00 90.38 120 GLU A O 1
ATOM 859 N N . TYR A 1 121 ? 10.085 -6.813 -17.087 1.00 92.38 121 TYR A N 1
ATOM 860 C CA . TYR A 1 121 ? 10.048 -5.577 -16.301 1.00 92.38 121 TYR A CA 1
ATOM 861 C C . TYR A 1 121 ? 8.657 -4.947 -16.240 1.00 92.38 121 TYR A C 1
ATOM 863 O O . TYR A 1 121 ? 8.223 -4.5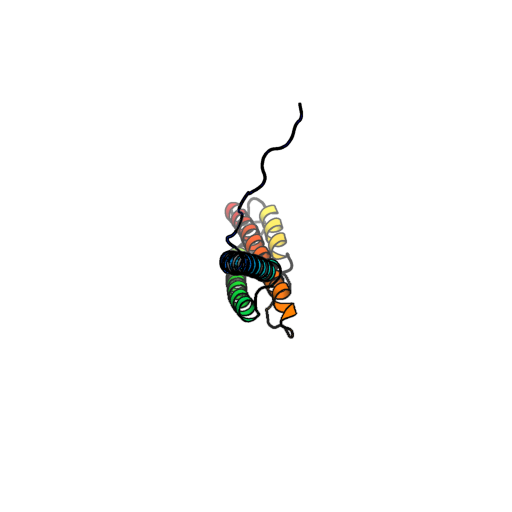57 -15.160 1.00 92.3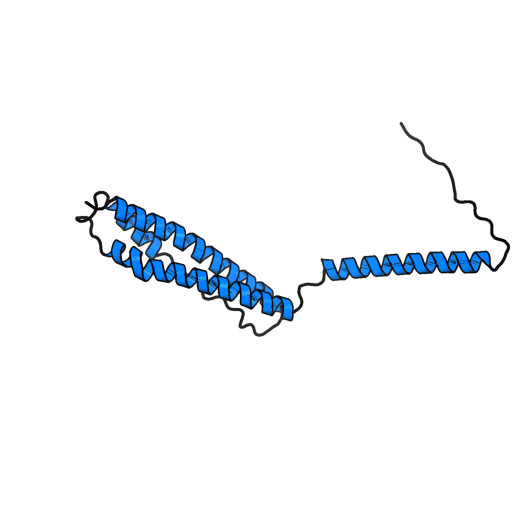8 121 TYR A O 1
ATOM 871 N N . GLN A 1 122 ? 7.936 -4.871 -17.364 1.00 92.06 122 GLN A N 1
ATOM 872 C CA . GLN A 1 122 ? 6.609 -4.249 -17.383 1.00 92.06 122 GLN A CA 1
ATOM 873 C C . GLN A 1 122 ? 5.628 -4.995 -16.469 1.00 92.06 122 GLN A C 1
ATOM 875 O O . GLN A 1 122 ? 4.933 -4.380 -15.665 1.00 92.06 122 GLN A O 1
ATOM 880 N N . SER A 1 123 ? 5.621 -6.330 -16.535 1.00 93.19 123 SER A N 1
ATOM 881 C CA . SER A 1 123 ? 4.760 -7.156 -15.683 1.00 93.19 123 SER A CA 1
ATOM 882 C C . SER A 1 123 ? 5.134 -7.027 -14.204 1.00 93.19 123 SER A C 1
ATOM 884 O O . SER A 1 123 ? 4.248 -6.973 -13.347 1.00 93.19 123 SER A O 1
ATOM 886 N N . ALA A 1 124 ? 6.433 -6.947 -13.894 1.00 95.38 124 ALA A N 1
ATOM 887 C CA . ALA A 1 124 ? 6.914 -6.719 -12.535 1.00 95.38 124 ALA A CA 1
ATOM 888 C C . ALA A 1 124 ? 6.492 -5.342 -11.997 1.00 95.38 124 ALA A C 1
ATOM 890 O O . ALA A 1 124 ? 5.949 -5.259 -10.896 1.00 95.38 124 ALA A O 1
ATOM 891 N N . ILE A 1 125 ? 6.662 -4.281 -12.792 1.00 95.94 125 ILE A N 1
ATOM 892 C CA . ILE A 1 125 ? 6.219 -2.916 -12.470 1.00 95.94 125 ILE A CA 1
ATOM 893 C C . ILE A 1 125 ? 4.711 -2.888 -12.210 1.00 95.94 125 ILE A C 1
ATOM 895 O O . ILE A 1 125 ? 4.272 -2.346 -11.196 1.00 95.94 125 ILE A O 1
ATOM 899 N N . ASP A 1 126 ? 3.911 -3.510 -13.076 1.00 95.75 126 ASP A N 1
ATOM 900 C CA . ASP A 1 126 ? 2.459 -3.558 -12.907 1.00 95.75 126 ASP A CA 1
ATOM 901 C C . ASP A 1 126 ? 2.061 -4.352 -11.652 1.00 95.75 126 ASP A C 1
ATOM 903 O O . ASP A 1 126 ? 1.103 -3.994 -10.967 1.00 95.75 126 ASP A O 1
ATOM 907 N N . GLY A 1 127 ? 2.801 -5.415 -11.321 1.00 96.06 127 GLY A N 1
ATOM 908 C CA . GLY A 1 127 ? 2.649 -6.153 -10.066 1.00 96.06 127 GLY A CA 1
ATOM 909 C C . GLY A 1 127 ? 2.915 -5.284 -8.840 1.00 96.06 127 GLY A C 1
ATOM 910 O O . GLY A 1 127 ? 2.096 -5.257 -7.924 1.00 96.06 127 GLY A O 1
ATOM 911 N N . ILE A 1 128 ? 4.008 -4.522 -8.852 1.00 97.75 128 ILE A N 1
ATOM 912 C CA . ILE A 1 128 ? 4.352 -3.591 -7.773 1.00 97.75 128 ILE A CA 1
ATOM 913 C C . ILE A 1 128 ? 3.274 -2.517 -7.628 1.00 97.75 128 ILE A C 1
ATOM 915 O O . ILE A 1 128 ? 2.788 -2.309 -6.522 1.00 97.75 128 ILE A O 1
ATOM 919 N N . LYS A 1 129 ? 2.822 -1.899 -8.728 1.00 97.31 129 LYS A N 1
ATOM 920 C CA . LYS A 1 129 ? 1.740 -0.899 -8.702 1.00 97.31 129 LYS A CA 1
ATOM 921 C C . LYS A 1 129 ? 0.451 -1.460 -8.104 1.00 97.31 129 LYS A C 1
ATOM 923 O O . LYS A 1 129 ? -0.162 -0.799 -7.270 1.00 97.31 129 LYS A O 1
ATOM 928 N N . ARG A 1 130 ? 0.057 -2.685 -8.480 1.00 97.62 130 ARG A N 1
ATOM 929 C CA . ARG A 1 130 ? -1.110 -3.360 -7.882 1.00 97.62 130 ARG A CA 1
ATOM 930 C C . ARG A 1 130 ? -0.941 -3.556 -6.379 1.00 97.62 130 ARG A C 1
ATOM 932 O O . ARG A 1 130 ? -1.873 -3.262 -5.635 1.00 97.62 130 ARG A O 1
ATOM 939 N N . ASN A 1 131 ? 0.235 -3.998 -5.932 1.00 98.00 131 ASN A N 1
ATOM 940 C CA . ASN A 1 131 ? 0.522 -4.125 -4.505 1.00 98.00 131 ASN A CA 1
ATOM 941 C C . ASN A 1 131 ? 0.442 -2.762 -3.803 1.00 98.00 131 ASN A C 1
ATOM 943 O O . ASN A 1 131 ? -0.193 -2.661 -2.758 1.00 98.00 131 ASN A O 1
ATOM 947 N N . THR A 1 132 ? 1.023 -1.707 -4.381 1.00 98.25 132 THR A N 1
ATOM 948 C CA . THR A 1 132 ? 0.975 -0.346 -3.824 1.00 98.25 132 THR A CA 1
ATOM 949 C C . THR A 1 132 ? -0.464 0.133 -3.653 1.00 98.25 132 THR A C 1
ATOM 951 O O . THR A 1 132 ? -0.822 0.599 -2.573 1.00 98.25 132 THR A O 1
ATOM 954 N N . THR A 1 133 ? -1.309 -0.022 -4.678 1.00 97.94 133 THR A N 1
ATOM 955 C CA . THR A 1 133 ? -2.736 0.326 -4.595 1.00 97.94 133 THR A CA 1
ATOM 956 C C . THR A 1 133 ? -3.438 -0.464 -3.499 1.00 97.94 133 THR A C 1
ATOM 958 O O . THR A 1 133 ? -4.144 0.130 -2.688 1.00 97.94 133 THR A O 1
ATOM 961 N N . TRP A 1 134 ? -3.193 -1.776 -3.422 1.00 98.19 134 TRP A N 1
ATOM 962 C CA . TRP A 1 134 ? -3.763 -2.616 -2.374 1.00 98.19 134 TRP A CA 1
ATOM 963 C C . TRP A 1 134 ? -3.407 -2.086 -0.978 1.00 98.19 134 TRP A C 1
ATOM 965 O O . TRP A 1 134 ? -4.312 -1.850 -0.179 1.00 98.19 134 TRP A O 1
ATOM 975 N N . TYR A 1 135 ? -2.123 -1.807 -0.710 1.00 98.31 135 TYR A N 1
ATOM 976 C CA . TYR A 1 135 ? -1.680 -1.285 0.590 1.00 98.31 135 TYR A CA 1
ATOM 977 C C . TYR A 1 135 ? -2.318 0.071 0.900 1.00 98.31 135 TYR A C 1
ATOM 979 O O . TYR A 1 135 ? -2.801 0.277 2.006 1.00 98.31 135 TYR A O 1
ATOM 987 N N . GLN A 1 136 ? -2.387 0.986 -0.067 1.00 97.62 136 GLN A N 1
ATOM 988 C CA . GLN A 1 136 ? -3.005 2.300 0.138 1.00 97.62 136 GLN A CA 1
ATOM 989 C C . GLN A 1 136 ? -4.504 2.216 0.448 1.00 97.62 136 GLN A C 1
ATOM 991 O O . GLN A 1 136 ? -5.010 2.986 1.266 1.00 97.62 136 GLN A O 1
ATOM 996 N N . GLU A 1 137 ? -5.231 1.321 -0.217 1.00 97.56 137 GLU A N 1
ATOM 997 C CA . GLU A 1 137 ? -6.655 1.105 0.040 1.00 97.56 137 GLU A CA 1
ATOM 998 C C . GLU A 1 137 ? -6.874 0.468 1.414 1.00 97.56 137 GLU A C 1
ATOM 1000 O O . GLU A 1 137 ? -7.693 0.965 2.187 1.00 97.56 137 GLU A O 1
ATOM 1005 N N . HIS A 1 138 ? -6.089 -0.557 1.752 1.00 97.38 138 HIS A N 1
ATOM 1006 C CA . HIS A 1 138 ? -6.254 -1.309 2.996 1.00 97.38 138 HIS A CA 1
ATOM 1007 C C . HIS A 1 138 ? -5.761 -0.529 4.218 1.00 97.38 138 HIS A C 1
ATOM 1009 O O . HIS A 1 138 ? -6.347 -0.647 5.287 1.00 97.38 138 HIS A O 1
ATOM 1015 N N . THR A 1 139 ? -4.771 0.359 4.076 1.00 98.38 139 THR A N 1
ATOM 1016 C CA . THR A 1 139 ? -4.421 1.324 5.134 1.00 98.38 139 THR A CA 1
ATOM 1017 C C . THR A 1 139 ? -5.602 2.241 5.451 1.00 98.38 139 THR A C 1
ATOM 1019 O O . THR A 1 139 ? -5.884 2.499 6.618 1.00 98.38 139 THR A O 1
ATOM 1022 N N . LYS A 1 140 ? -6.336 2.721 4.436 1.00 98.00 140 LYS A N 1
ATOM 1023 C CA . LYS A 1 140 ? -7.489 3.614 4.649 1.00 98.00 140 LYS A CA 1
ATOM 1024 C C . LYS A 1 140 ? -8.659 2.896 5.314 1.00 98.00 140 LYS A C 1
ATOM 1026 O O . LYS A 1 140 ? -9.262 3.458 6.227 1.00 98.00 140 LYS A O 1
ATOM 1031 N N . THR A 1 141 ? -9.003 1.689 4.859 1.00 97.88 141 THR A N 1
ATOM 1032 C CA . THR A 1 141 ? -10.110 0.923 5.456 1.00 97.88 141 THR A CA 1
ATOM 1033 C C . THR A 1 141 ? -9.768 0.472 6.870 1.00 97.88 141 THR A C 1
ATOM 1035 O O . THR A 1 141 ? -10.605 0.610 7.763 1.00 97.88 141 THR A O 1
ATOM 1038 N N . LEU A 1 142 ? -8.523 0.045 7.105 1.00 98.56 142 LEU A N 1
ATOM 1039 C CA . LEU A 1 142 ? -8.035 -0.290 8.437 1.00 98.56 142 LEU A CA 1
ATOM 1040 C C . LEU A 1 142 ? -8.080 0.923 9.370 1.00 98.56 142 LEU A C 1
ATOM 1042 O O . LEU A 1 142 ? -8.600 0.805 10.477 1.00 98.56 142 LEU A O 1
ATOM 1046 N N . GLN A 1 143 ? -7.617 2.097 8.925 1.00 98.62 143 GLN A N 1
ATOM 1047 C CA . GLN A 1 143 ? -7.674 3.317 9.739 1.00 98.62 143 GLN A CA 1
ATOM 1048 C C . GLN A 1 143 ? -9.117 3.667 10.105 1.00 98.62 143 GLN A C 1
ATOM 1050 O O . GLN A 1 143 ? -9.407 3.941 11.263 1.00 98.62 143 GLN A O 1
ATOM 1055 N N . ALA A 1 144 ? -10.047 3.587 9.150 1.00 98.50 144 ALA A N 1
ATOM 1056 C CA . ALA A 1 144 ? -11.457 3.840 9.426 1.00 98.50 144 ALA A CA 1
ATOM 1057 C C . ALA A 1 144 ? -12.038 2.860 10.464 1.00 98.50 144 ALA A C 1
ATOM 1059 O O . ALA A 1 144 ? -12.867 3.253 11.286 1.00 98.50 144 ALA A O 1
ATOM 1060 N N . ALA A 1 145 ? -11.603 1.595 10.458 1.00 98.38 145 ALA A N 1
ATOM 1061 C CA . ALA A 1 145 ? -12.006 0.618 11.465 1.00 98.38 145 ALA A CA 1
ATOM 1062 C C . ALA A 1 145 ? -11.407 0.927 12.850 1.00 98.38 145 ALA A C 1
ATOM 1064 O O . ALA A 1 145 ? -12.114 0.840 13.855 1.00 98.38 145 ALA A O 1
ATOM 1065 N N . VAL A 1 146 ? -10.139 1.345 12.907 1.00 98.62 146 VAL A N 1
ATOM 1066 C CA . VAL A 1 146 ? -9.479 1.816 14.139 1.00 98.62 146 VAL A CA 1
ATOM 1067 C C . VAL A 1 146 ? -10.200 3.032 14.721 1.00 98.62 146 VAL A C 1
ATOM 1069 O O . VAL A 1 146 ? -10.509 3.063 15.916 1.00 98.62 146 VAL A O 1
ATOM 1072 N N . ASP A 1 147 ? -10.532 4.006 13.877 1.00 98.50 147 ASP A N 1
ATOM 1073 C CA . ASP A 1 147 ? -11.257 5.210 14.275 1.00 98.50 147 ASP A CA 1
ATOM 1074 C C . ASP A 1 147 ? -12.654 4.860 14.805 1.00 98.50 147 ASP A C 1
ATOM 1076 O O . ASP A 1 147 ? -13.094 5.418 15.810 1.00 98.50 147 ASP A O 1
ATOM 1080 N N . ALA A 1 148 ? -13.341 3.896 14.181 1.00 98.44 148 ALA A N 1
ATOM 1081 C CA . ALA A 1 148 ? -14.649 3.426 14.633 1.00 98.44 148 ALA A CA 1
ATOM 1082 C C . ALA A 1 148 ? -14.590 2.754 16.013 1.00 98.44 148 ALA A C 1
ATOM 1084 O O . ALA A 1 148 ? -15.465 3.005 16.842 1.00 98.44 148 ALA A O 1
ATOM 1085 N N . VAL A 1 149 ? -13.565 1.937 16.283 1.00 98.44 149 VAL A N 1
ATOM 1086 C CA . VAL A 1 149 ? -13.343 1.354 17.618 1.00 98.44 149 VAL A CA 1
ATOM 1087 C C . VAL A 1 149 ? -13.070 2.457 18.636 1.00 98.44 149 VAL A C 1
ATOM 1089 O O . VAL A 1 149 ? -13.719 2.500 19.679 1.00 98.44 149 VAL A O 1
ATOM 1092 N N . THR A 1 150 ? -12.180 3.395 18.304 1.00 98.00 150 THR A N 1
ATOM 1093 C CA . THR A 1 150 ? -11.796 4.512 19.181 1.00 98.00 150 THR A CA 1
ATOM 1094 C C . THR A 1 150 ? -12.991 5.405 19.520 1.00 98.00 150 THR A C 1
ATOM 1096 O O . THR A 1 150 ? -13.200 5.758 20.677 1.00 98.00 150 THR A O 1
ATOM 1099 N N . ALA A 1 151 ? -13.829 5.723 18.532 1.00 98.25 151 ALA A N 1
ATOM 1100 C CA . ALA A 1 151 ? -15.058 6.491 18.724 1.00 98.25 151 ALA A CA 1
ATOM 1101 C C . ALA A 1 151 ? -16.134 5.731 19.519 1.00 98.25 151 ALA A C 1
ATOM 1103 O O . ALA A 1 151 ? -17.073 6.345 20.024 1.00 98.25 151 ALA A O 1
ATOM 1104 N N . SER A 1 152 ? -16.017 4.404 19.618 1.00 97.88 152 SER A N 1
ATOM 1105 C CA . SER A 1 152 ? -16.935 3.549 20.367 1.00 97.88 152 SER A CA 1
ATOM 1106 C C . SER A 1 152 ? -16.512 3.337 21.820 1.00 97.88 152 SER A C 1
ATOM 1108 O O . SER A 1 152 ? -17.291 2.766 22.579 1.00 97.88 152 SER A O 1
ATOM 1110 N N . LEU A 1 153 ? -15.322 3.776 22.240 1.00 97.75 153 LEU A N 1
ATOM 1111 C CA . LEU A 1 153 ? -14.843 3.592 23.614 1.00 97.75 153 LEU A CA 1
ATOM 1112 C C . LEU A 1 153 ? -15.794 4.214 24.654 1.00 97.75 153 LEU A C 1
ATOM 1114 O O . LEU A 1 153 ? -16.464 5.215 24.386 1.00 97.75 153 LEU A O 1
ATOM 1118 N N . LYS A 1 154 ? -15.888 3.565 25.819 1.00 94.69 154 LYS A N 1
ATOM 1119 C CA . LYS A 1 154 ? -16.724 3.986 26.957 1.00 94.69 154 LYS A CA 1
ATOM 1120 C C . LYS A 1 154 ? -16.079 5.062 27.825 1.00 94.69 154 LYS A C 1
ATOM 1122 O O . LYS A 1 154 ? -14.836 5.070 27.951 1.00 94.69 154 LYS A O 1
#

pLDDT: mean 84.26, std 19.65, range [32.75, 98.62]